Protein AF-A0A3M1BVD6-F1 (afdb_monomer_lite)

Structure (mmCIF, N/CA/C/O backbone):
data_AF-A0A3M1BVD6-F1
#
_entry.id   AF-A0A3M1BVD6-F1
#
loop_
_atom_site.group_PDB
_atom_site.id
_atom_site.type_symbol
_atom_site.label_atom_id
_atom_site.label_alt_id
_atom_site.label_comp_id
_atom_site.label_asym_id
_atom_site.label_entity_id
_atom_site.label_seq_id
_atom_site.pdbx_PDB_ins_code
_atom_site.Cartn_x
_atom_site.Cartn_y
_atom_site.Cartn_z
_atom_site.occupancy
_atom_site.B_iso_or_equiv
_atom_site.auth_seq_id
_atom_site.auth_comp_id
_atom_site.auth_asym_id
_atom_site.auth_atom_id
_atom_site.pdbx_PDB_model_num
ATOM 1 N N . MET A 1 1 ? 8.394 -18.650 10.289 1.00 48.66 1 MET A N 1
ATOM 2 C CA . MET A 1 1 ? 7.042 -18.093 10.492 1.00 48.66 1 MET A CA 1
ATOM 3 C C . MET A 1 1 ? 6.349 -18.145 9.156 1.00 48.66 1 MET A C 1
ATOM 5 O O . MET A 1 1 ? 6.814 -17.496 8.230 1.00 48.66 1 MET A O 1
ATOM 9 N N . GLU A 1 2 ? 5.322 -18.972 9.032 1.00 54.16 2 GLU A N 1
ATOM 10 C CA . GLU A 1 2 ? 4.505 -18.999 7.824 1.00 54.16 2 GLU A CA 1
ATOM 11 C C . GLU A 1 2 ? 3.611 -17.758 7.844 1.00 54.16 2 GLU A C 1
ATOM 13 O O . GLU A 1 2 ? 2.860 -17.552 8.798 1.00 54.16 2 GLU A O 1
ATOM 18 N N . GLN A 1 3 ? 3.766 -16.872 6.859 1.00 64.88 3 GLN A N 1
ATOM 19 C CA . GLN A 1 3 ? 2.851 -15.748 6.715 1.00 64.88 3 GLN A CA 1
ATOM 20 C C . GLN A 1 3 ? 1.528 -16.283 6.182 1.00 64.88 3 GLN A C 1
ATOM 22 O O . GLN A 1 3 ? 1.445 -16.766 5.056 1.00 64.88 3 GLN A O 1
ATOM 27 N N . VAL A 1 4 ? 0.493 -16.210 7.013 1.00 69.81 4 VAL A N 1
ATOM 28 C CA . VAL A 1 4 ? -0.864 -16.563 6.611 1.00 69.81 4 VAL A CA 1
ATOM 29 C C . VAL A 1 4 ? -1.365 -15.470 5.668 1.00 69.81 4 VAL A C 1
ATOM 31 O O . VAL A 1 4 ? -1.702 -14.371 6.101 1.00 69.81 4 VAL A O 1
ATOM 34 N N . VAL A 1 5 ? -1.401 -15.768 4.370 1.00 66.69 5 VAL A N 1
ATOM 35 C CA . VAL A 1 5 ? -1.982 -14.883 3.354 1.00 66.69 5 VAL A CA 1
ATOM 36 C C . VAL A 1 5 ? -3.488 -15.126 3.325 1.00 66.69 5 VAL A C 1
ATOM 38 O O . VAL A 1 5 ? -3.988 -15.957 2.569 1.00 66.69 5 VAL A O 1
ATOM 41 N N . SER A 1 6 ? -4.228 -14.434 4.190 1.00 84.94 6 SER A N 1
ATOM 42 C CA . SER A 1 6 ? -5.690 -14.403 4.114 1.00 84.94 6 SER A CA 1
ATOM 43 C C . SER A 1 6 ? -6.147 -13.242 3.242 1.00 84.94 6 SER A C 1
ATOM 45 O O . SER A 1 6 ? -5.739 -12.102 3.463 1.00 84.94 6 SER A O 1
ATOM 47 N N . MET A 1 7 ? -7.030 -13.517 2.285 1.00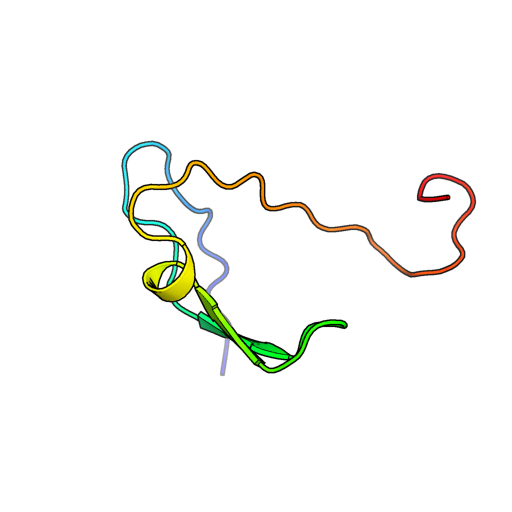 91.44 7 MET A N 1
ATOM 48 C CA . MET A 1 7 ? -7.618 -12.478 1.446 1.00 91.44 7 MET A CA 1
ATOM 49 C C . MET A 1 7 ? -8.507 -11.544 2.289 1.00 91.44 7 MET A C 1
ATOM 51 O O . MET A 1 7 ? -9.393 -12.047 2.993 1.00 91.44 7 MET A O 1
ATOM 55 N N . PRO A 1 8 ? -8.305 -10.212 2.227 1.00 92.50 8 PRO A N 1
ATOM 56 C CA . PRO A 1 8 ? -9.209 -9.255 2.853 1.00 92.50 8 PRO A CA 1
ATOM 57 C C . PRO A 1 8 ? -10.638 -9.421 2.333 1.00 92.50 8 PRO A C 1
ATOM 59 O O . PRO A 1 8 ? -10.853 -9.801 1.178 1.00 92.50 8 PRO A O 1
ATOM 62 N N . ARG A 1 9 ? -11.622 -9.139 3.185 1.00 94.38 9 ARG A N 1
ATOM 63 C CA . ARG A 1 9 ? -13.041 -9.312 2.861 1.00 94.38 9 ARG A CA 1
ATOM 64 C C . ARG A 1 9 ? -13.722 -7.965 2.691 1.00 94.38 9 ARG A C 1
ATOM 66 O O . ARG A 1 9 ? -13.435 -7.009 3.403 1.00 94.38 9 ARG A O 1
ATOM 73 N N . ILE A 1 10 ? -14.660 -7.912 1.752 1.00 95.81 10 ILE A N 1
ATOM 74 C CA . ILE A 1 10 ? -15.521 -6.744 1.560 1.00 95.81 10 ILE A CA 1
ATOM 75 C C . ILE A 1 10 ? -16.419 -6.591 2.795 1.00 95.81 10 ILE A C 1
ATOM 77 O O . ILE A 1 10 ? -17.054 -7.557 3.212 1.00 95.81 10 ILE A O 1
ATOM 81 N N . GLY A 1 11 ? -16.486 -5.377 3.346 1.00 94.94 11 GLY A N 1
ATOM 82 C CA . GLY A 1 11 ? -17.293 -5.045 4.526 1.00 94.94 11 GLY A CA 1
ATOM 83 C C . GLY A 1 11 ? -16.555 -5.171 5.862 1.00 94.94 11 GLY A C 1
ATOM 84 O O . GLY A 1 11 ? -16.994 -4.564 6.837 1.00 94.94 11 GLY A O 1
ATOM 85 N N . ASP A 1 12 ? -15.423 -5.880 5.896 1.00 95.00 12 ASP A N 1
ATOM 86 C CA . ASP A 1 12 ? -14.545 -5.921 7.067 1.00 95.00 12 ASP A CA 1
ATOM 87 C C . ASP A 1 12 ? -13.665 -4.663 7.130 1.00 95.00 12 ASP A C 1
ATOM 89 O O . ASP A 1 12 ? -13.452 -3.961 6.136 1.00 95.00 12 ASP A O 1
ATOM 93 N N . GLN A 1 13 ? -13.123 -4.379 8.316 1.00 93.19 13 GLN A N 1
ATOM 94 C CA . GLN A 1 13 ? -12.116 -3.332 8.461 1.00 93.19 13 GLN A CA 1
ATOM 95 C C . GLN A 1 13 ? -10.860 -3.688 7.660 1.00 93.19 13 GLN A C 1
ATOM 97 O O . GLN A 1 13 ? -10.408 -4.836 7.656 1.00 93.19 13 GLN A O 1
ATOM 102 N N . ALA A 1 14 ? -10.285 -2.687 6.992 1.00 94.00 14 ALA A N 1
ATOM 103 C CA . ALA A 1 14 ? -9.049 -2.876 6.252 1.00 94.00 14 ALA A CA 1
ATOM 104 C C . ALA A 1 14 ? -7.897 -3.252 7.212 1.00 94.00 14 ALA A C 1
ATOM 106 O O . ALA A 1 14 ? -7.850 -2.723 8.327 1.00 94.00 14 ALA A O 1
ATOM 107 N N . PRO A 1 15 ? -6.966 -4.139 6.811 1.00 93.75 15 PRO A N 1
ATOM 108 C CA . PRO A 1 15 ? -5.861 -4.556 7.670 1.00 93.75 15 PRO A CA 1
ATOM 109 C C . PRO A 1 15 ? -4.989 -3.372 8.087 1.00 93.75 15 PRO A C 1
ATOM 111 O O . PRO A 1 15 ? -4.572 -2.583 7.238 1.00 93.75 15 PRO A O 1
ATOM 114 N N . ALA A 1 16 ? -4.700 -3.271 9.384 1.00 95.12 16 ALA A N 1
ATOM 115 C CA . ALA A 1 16 ? -3.856 -2.209 9.907 1.00 95.12 16 ALA A CA 1
ATOM 116 C C . ALA A 1 16 ? -2.369 -2.504 9.664 1.00 95.12 16 ALA A C 1
ATOM 118 O O . ALA A 1 16 ? -1.911 -3.626 9.898 1.00 95.12 16 ALA A O 1
ATOM 119 N N . PHE A 1 17 ? -1.613 -1.500 9.220 1.00 94.44 17 PHE A N 1
ATOM 120 C CA . PHE A 1 17 ? -0.163 -1.592 9.059 1.00 94.44 17 PHE A CA 1
ATOM 121 C C . PHE A 1 17 ? 0.516 -0.224 9.151 1.00 94.44 17 PHE A C 1
ATOM 123 O O . PHE A 1 17 ? -0.082 0.810 8.856 1.00 94.44 17 PHE A O 1
ATOM 130 N N . GLU A 1 18 ? 1.800 -0.239 9.506 1.00 97.69 18 GLU A N 1
ATOM 131 C CA . GLU A 1 18 ? 2.688 0.917 9.394 1.00 97.69 18 GLU A CA 1
ATOM 132 C C . GLU A 1 18 ? 3.680 0.680 8.251 1.00 97.69 18 GLU A C 1
ATOM 134 O O . GLU A 1 18 ? 4.242 -0.411 8.127 1.00 97.69 18 GLU A O 1
ATOM 139 N N . ALA A 1 19 ? 3.882 1.677 7.390 1.00 96.56 19 ALA A N 1
ATOM 140 C CA . ALA A 1 19 ? 4.777 1.561 6.240 1.00 96.56 19 ALA A CA 1
ATOM 141 C C . ALA A 1 19 ? 5.451 2.892 5.899 1.00 96.56 19 ALA A C 1
ATOM 143 O O . ALA A 1 19 ? 4.907 3.964 6.160 1.00 96.56 19 ALA A O 1
ATOM 144 N N . GLN A 1 20 ? 6.628 2.817 5.272 1.00 98.00 20 GLN A N 1
ATOM 145 C CA . GLN A 1 20 ? 7.277 3.986 4.686 1.00 98.00 20 GLN A CA 1
ATOM 146 C C . GLN A 1 20 ? 6.756 4.235 3.275 1.00 98.00 20 GLN A C 1
ATOM 148 O O . GLN A 1 20 ? 6.727 3.324 2.450 1.00 98.00 20 GLN A O 1
ATOM 153 N N . THR A 1 21 ? 6.380 5.478 2.997 1.00 96.94 21 THR A N 1
ATOM 154 C CA . THR A 1 21 ? 5.958 5.933 1.669 1.00 96.94 21 THR A CA 1
ATOM 155 C C . THR A 1 21 ? 6.917 6.991 1.139 1.00 96.94 21 THR A C 1
ATOM 157 O O . THR A 1 21 ? 7.765 7.515 1.864 1.00 96.94 21 THR A O 1
ATOM 160 N N . THR A 1 22 ? 6.749 7.368 -0.125 1.00 97.19 22 THR A N 1
ATOM 161 C CA . THR A 1 22 ? 7.473 8.496 -0.726 1.00 97.19 22 THR A CA 1
ATOM 162 C C . THR A 1 22 ? 7.166 9.840 -0.055 1.00 97.19 22 THR A C 1
ATOM 164 O O . THR A 1 22 ? 7.954 10.770 -0.192 1.00 97.19 22 THR A O 1
ATOM 167 N N . MET A 1 23 ? 6.065 9.936 0.701 1.00 96.75 23 MET A N 1
ATOM 168 C CA . MET A 1 23 ? 5.649 11.128 1.449 1.00 96.75 23 MET A CA 1
ATOM 169 C C . MET A 1 23 ? 5.914 11.014 2.961 1.00 96.75 23 MET A C 1
ATOM 171 O O . MET A 1 23 ? 5.475 11.872 3.723 1.00 96.75 23 MET A O 1
ATOM 175 N N . GLY A 1 24 ? 6.641 9.980 3.402 1.00 97.19 24 GLY A N 1
ATOM 176 C CA . GLY A 1 24 ? 6.938 9.712 4.812 1.00 97.19 24 GLY A CA 1
ATOM 177 C C . GLY A 1 24 ? 6.205 8.488 5.381 1.00 97.19 24 GLY A C 1
ATOM 178 O O . GLY A 1 24 ? 5.560 7.748 4.631 1.00 97.19 24 GLY A O 1
ATOM 179 N N . PRO A 1 25 ? 6.333 8.232 6.695 1.00 98.12 25 PRO A N 1
ATOM 180 C CA . PRO A 1 25 ? 5.678 7.106 7.354 1.00 98.12 25 PRO A CA 1
ATOM 181 C C . PRO A 1 25 ? 4.163 7.302 7.410 1.00 98.12 25 PRO A C 1
ATOM 183 O O . PRO A 1 25 ? 3.695 8.416 7.637 1.00 98.12 25 PRO A O 1
ATOM 186 N N . ILE A 1 26 ? 3.418 6.210 7.247 1.00 97.69 26 ILE A N 1
ATOM 187 C CA . ILE A 1 26 ? 1.959 6.182 7.399 1.00 97.69 26 ILE A CA 1
ATOM 188 C C . ILE A 1 26 ? 1.523 5.061 8.345 1.00 97.69 26 ILE A C 1
ATOM 190 O O . ILE A 1 26 ? 2.173 4.014 8.418 1.00 97.69 26 ILE A O 1
ATOM 194 N N . ARG A 1 27 ? 0.380 5.262 9.001 1.00 97.81 27 ARG A N 1
ATOM 195 C CA . ARG A 1 27 ? -0.395 4.290 9.779 1.00 97.81 27 ARG A CA 1
ATOM 196 C C . ARG A 1 27 ? -1.728 4.057 9.073 1.00 97.81 27 ARG A C 1
ATOM 198 O O .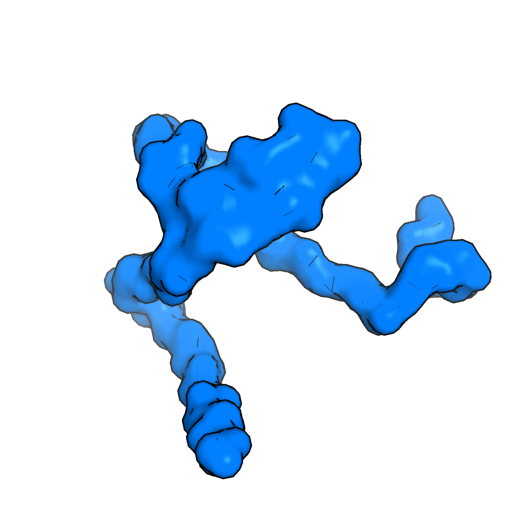 ARG A 1 27 ? -2.674 4.832 9.207 1.00 97.81 27 ARG A O 1
ATOM 205 N N . PHE A 1 28 ? -1.821 2.994 8.283 1.00 96.44 28 PHE A N 1
ATOM 206 C CA . PHE A 1 28 ? -3.044 2.655 7.560 1.00 96.44 28 PHE A CA 1
ATOM 207 C C . PHE A 1 28 ? -3.941 1.745 8.414 1.00 96.44 28 PHE A C 1
ATOM 209 O O . PHE A 1 28 ? -3.413 0.823 9.035 1.00 96.44 28 PHE A O 1
ATOM 216 N N . PRO A 1 29 ? -5.278 1.934 8.441 1.00 95.81 29 PRO A N 1
ATOM 217 C CA . PRO A 1 29 ? -6.059 3.016 7.820 1.00 95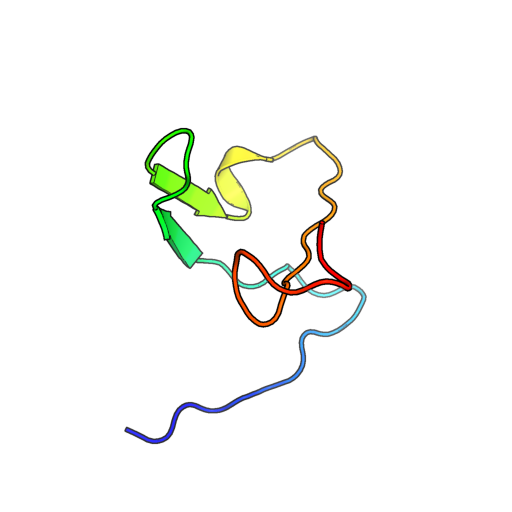.81 29 PRO A CA 1
ATOM 218 C C . PRO A 1 29 ? -6.234 4.269 8.708 1.00 95.81 29 PRO A C 1
ATOM 220 O O . PRO A 1 29 ? -6.977 5.173 8.331 1.00 95.81 29 PRO A O 1
ATOM 223 N N . GLU A 1 30 ? -5.601 4.322 9.886 1.00 97.50 30 GLU A N 1
ATOM 224 C CA . GLU A 1 30 ? -5.788 5.372 10.906 1.00 97.50 30 GLU A CA 1
ATOM 225 C C . GLU A 1 30 ? -5.581 6.799 10.376 1.00 97.50 30 GLU A C 1
ATOM 227 O O . GLU A 1 30 ? -6.416 7.668 10.627 1.00 97.50 30 GLU A O 1
ATOM 232 N N . ASP A 1 31 ? -4.532 7.028 9.586 1.00 97.19 31 ASP A N 1
ATOM 233 C CA . ASP A 1 31 ? -4.187 8.354 9.058 1.00 97.19 31 ASP A CA 1
ATOM 234 C C . ASP A 1 31 ? -5.190 8.886 8.017 1.00 97.19 31 ASP A C 1
ATOM 236 O O . ASP A 1 31 ? -5.176 10.072 7.693 1.00 97.19 31 ASP A O 1
ATOM 240 N N . PHE A 1 32 ? -6.078 8.032 7.497 1.00 96.25 32 PHE A N 1
ATOM 241 C CA . PHE A 1 32 ? -7.038 8.369 6.438 1.00 96.25 32 PHE A CA 1
ATOM 242 C C . PHE A 1 32 ? -8.499 8.325 6.912 1.00 96.25 32 PHE A C 1
ATOM 244 O O . PHE A 1 32 ? -9.427 8.216 6.104 1.00 96.25 32 PHE A O 1
ATOM 251 N N . GLN A 1 33 ? -8.738 8.388 8.225 1.00 95.31 33 GLN A N 1
ATOM 252 C CA . GLN A 1 33 ? -10.093 8.378 8.776 1.00 95.31 33 GLN A CA 1
ATOM 253 C C . GLN A 1 33 ? -10.955 9.524 8.225 1.00 95.31 33 GLN A C 1
ATOM 255 O O . GLN A 1 33 ? -10.546 10.680 8.164 1.00 95.31 33 GLN A O 1
ATOM 260 N N . GLY A 1 34 ? -12.190 9.195 7.835 1.00 96.31 34 GLY A N 1
ATOM 261 C CA . GLY A 1 34 ? -13.128 10.150 7.235 1.00 96.31 34 GLY A CA 1
ATOM 262 C C . GLY A 1 34 ? -12.921 10.392 5.736 1.00 96.31 34 GLY A C 1
ATOM 263 O O . GLY A 1 34 ? -13.690 11.146 5.140 1.00 96.31 34 GLY A O 1
ATOM 264 N N . GLN A 1 35 ? -11.939 9.737 5.110 1.00 96.81 35 GLN A N 1
ATOM 265 C CA . GLN A 1 35 ? -11.686 9.799 3.672 1.00 96.81 35 GLN A CA 1
ATOM 266 C C . GLN A 1 35 ? -11.846 8.418 3.026 1.00 96.81 35 GLN A C 1
ATOM 268 O O . GLN A 1 35 ? -11.560 7.386 3.630 1.00 96.81 35 GLN A O 1
ATOM 273 N N . TRP A 1 36 ? -12.294 8.394 1.769 1.00 96.88 36 TRP A N 1
ATOM 274 C CA . TRP A 1 36 ? -12.216 7.186 0.948 1.00 96.88 36 TRP A CA 1
ATOM 275 C C . TRP A 1 36 ? -10.794 7.025 0.412 1.00 96.88 36 TRP A C 1
ATOM 277 O O . TRP A 1 36 ? -10.205 7.992 -0.072 1.00 96.88 36 TRP A O 1
ATOM 287 N N . VAL A 1 37 ? -10.264 5.801 0.462 1.00 96.81 37 VAL A N 1
ATOM 288 C CA . VAL A 1 37 ? -8.911 5.480 -0.008 1.00 96.81 37 VAL A CA 1
ATOM 289 C C . VAL A 1 37 ? -8.969 4.400 -1.079 1.00 96.81 37 VAL A C 1
ATOM 291 O O . VAL A 1 37 ? -9.626 3.375 -0.904 1.00 96.81 37 VAL A O 1
ATOM 294 N N . 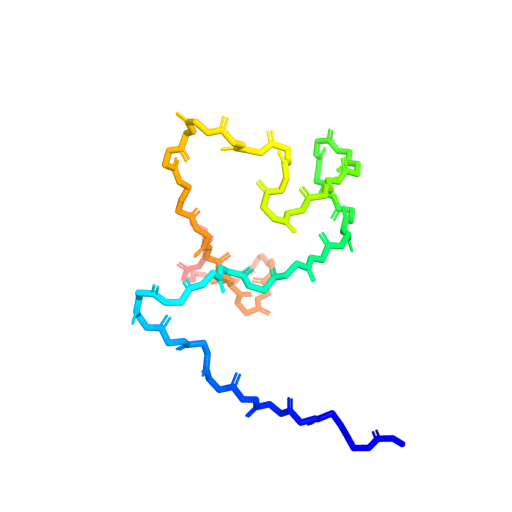VAL A 1 38 ? -8.239 4.616 -2.173 1.00 97.00 38 VAL A N 1
ATOM 295 C CA . VAL A 1 38 ? -7.956 3.590 -3.181 1.00 97.00 38 VAL A CA 1
ATOM 296 C C . VAL A 1 38 ? -6.516 3.132 -2.980 1.00 97.00 38 VAL A C 1
ATOM 298 O O . VAL A 1 38 ? -5.581 3.870 -3.279 1.00 97.00 38 VAL A O 1
ATOM 301 N N . PHE A 1 39 ? -6.344 1.923 -2.448 1.00 95.81 39 PHE A N 1
ATOM 302 C CA . PHE A 1 39 ? -5.038 1.290 -2.273 1.00 95.81 39 PHE A CA 1
ATOM 303 C C . PHE A 1 39 ? -4.797 0.292 -3.407 1.00 95.81 39 PHE A C 1
ATOM 305 O O . PHE A 1 39 ? -5.643 -0.562 -3.672 1.00 95.81 39 PHE A O 1
ATOM 312 N N . PHE A 1 40 ? -3.651 0.393 -4.073 1.00 95.75 40 PHE A N 1
ATOM 313 C CA . PHE A 1 40 ? -3.271 -0.486 -5.174 1.00 95.75 40 PHE A CA 1
ATOM 314 C C . PHE A 1 40 ? -1.788 -0.840 -5.080 1.00 95.75 40 PHE A C 1
ATOM 316 O O . PHE A 1 40 ? -1.004 -0.124 -4.459 1.00 95.75 40 PHE A O 1
ATOM 323 N N . SER A 1 41 ? -1.413 -1.955 -5.699 1.00 94.56 41 SER A N 1
ATOM 324 C CA . SER A 1 41 ? -0.024 -2.378 -5.835 1.00 94.56 41 SER A CA 1
ATOM 325 C C . SER A 1 41 ? 0.350 -2.507 -7.305 1.00 94.56 41 SER A C 1
ATOM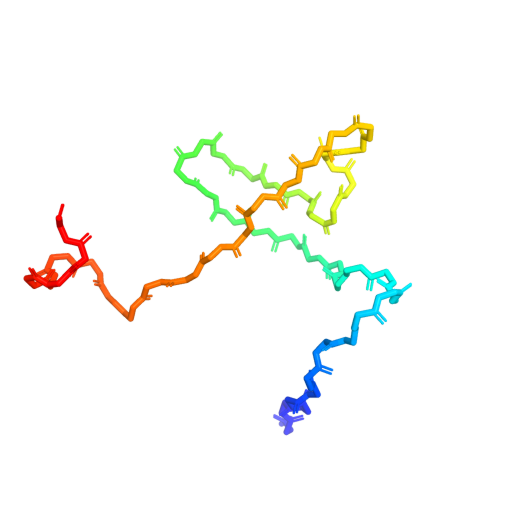 327 O O . SER A 1 41 ? -0.493 -2.757 -8.169 1.00 94.56 41 SER A O 1
ATOM 329 N N . HIS A 1 42 ? 1.640 -2.367 -7.578 1.00 94.94 42 HIS A N 1
ATOM 330 C CA . HIS A 1 42 ? 2.268 -2.701 -8.848 1.00 94.94 42 HIS A CA 1
ATOM 331 C C . HIS A 1 42 ? 3.408 -3.703 -8.599 1.00 94.94 42 HIS A C 1
ATOM 333 O O . HIS A 1 42 ? 3.933 -3.760 -7.485 1.00 94.94 42 HIS A O 1
ATOM 339 N N . PRO A 1 43 ? 3.799 -4.527 -9.592 1.00 92.62 43 PRO A N 1
ATOM 340 C CA . PRO A 1 43 ? 4.787 -5.585 -9.370 1.00 92.62 43 PRO A CA 1
ATOM 341 C C . PRO A 1 43 ? 6.197 -5.058 -9.087 1.00 92.62 43 PRO A C 1
ATOM 343 O O . PRO A 1 43 ? 6.897 -5.600 -8.236 1.00 92.62 43 PRO A O 1
ATOM 346 N N . ALA A 1 44 ? 6.622 -4.038 -9.837 1.00 92.75 44 ALA A N 1
ATOM 347 C CA . ALA A 1 44 ? 7.927 -3.403 -9.708 1.00 92.75 44 ALA A CA 1
ATOM 348 C C . ALA A 1 44 ? 7.951 -2.051 -10.435 1.00 92.75 44 ALA A C 1
ATOM 350 O O . ALA A 1 44 ? 7.293 -1.882 -11.472 1.00 92.75 44 ALA A O 1
ATOM 351 N N . ASP A 1 45 ? 8.752 -1.123 -9.914 1.00 92.06 45 ASP A N 1
ATOM 352 C CA . ASP A 1 45 ? 9.057 0.155 -10.560 1.00 92.06 45 ASP A CA 1
ATOM 353 C C . ASP A 1 45 ? 9.728 -0.062 -11.932 1.00 92.06 45 ASP A C 1
ATOM 355 O O . ASP A 1 45 ? 10.409 -1.065 -12.155 1.00 92.06 45 ASP A O 1
ATOM 359 N N . PHE A 1 46 ? 9.557 0.896 -12.851 1.00 87.81 46 PHE A N 1
ATOM 360 C CA . PHE A 1 46 ? 10.176 0.908 -14.190 1.00 87.81 46 PHE A CA 1
ATOM 361 C C . PHE A 1 46 ? 9.819 -0.290 -15.092 1.00 87.81 46 PHE A C 1
ATOM 363 O O . PHE A 1 46 ? 10.616 -0.716 -15.930 1.00 87.81 46 PHE A O 1
ATOM 370 N N . THR A 1 47 ? 8.600 -0.819 -14.957 1.00 89.94 47 THR A N 1
ATOM 371 C CA . THR A 1 47 ? 8.040 -1.831 -15.867 1.00 89.94 47 THR A CA 1
ATOM 372 C C . THR A 1 47 ? 7.028 -1.194 -16.835 1.00 89.94 47 THR A C 1
ATOM 374 O O . THR A 1 47 ? 6.265 -0.319 -16.426 1.00 89.94 47 THR A O 1
ATOM 377 N N . PRO A 1 48 ? 6.982 -1.609 -18.119 1.00 80.75 48 PRO A N 1
ATOM 378 C CA . PRO A 1 48 ? 6.303 -0.867 -19.196 1.00 80.75 48 PRO A CA 1
ATOM 379 C C . PRO A 1 48 ? 4.772 -0.803 -19.086 1.00 80.75 48 PRO A C 1
ATOM 381 O O . PRO A 1 48 ? 4.147 -0.045 -19.816 1.00 80.75 48 PRO A O 1
ATOM 384 N N . V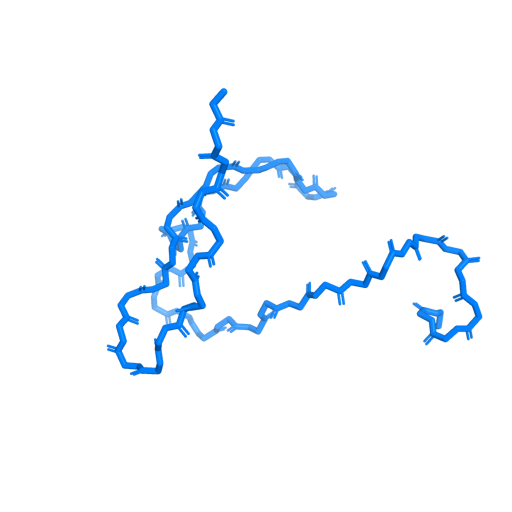AL A 1 49 ? 4.163 -1.607 -18.212 1.00 81.31 49 VAL A N 1
ATOM 385 C CA . VAL A 1 49 ? 2.715 -1.574 -17.931 1.00 81.31 49 VAL A CA 1
ATOM 386 C C . VAL A 1 49 ? 2.383 -0.599 -16.798 1.00 81.31 49 VAL A C 1
ATOM 388 O O . VAL A 1 49 ? 1.264 -0.106 -16.724 1.00 81.31 49 VAL A O 1
ATOM 391 N N . CYS A 1 50 ? 3.341 -0.338 -15.906 1.00 69.62 50 CYS A N 1
ATOM 392 C CA . CYS A 1 50 ? 3.132 0.429 -14.677 1.00 69.62 50 CYS A CA 1
ATOM 393 C C . CYS A 1 50 ? 3.608 1.890 -14.788 1.00 69.62 50 CYS A C 1
ATOM 395 O O . CYS A 1 50 ? 3.586 2.595 -13.783 1.00 69.62 50 CYS A O 1
ATOM 397 N N . THR A 1 51 ? 4.080 2.313 -15.971 1.00 63.56 51 THR A N 1
ATOM 398 C CA . THR A 1 51 ? 4.405 3.714 -16.312 1.00 63.56 51 THR A CA 1
ATOM 399 C C . THR A 1 51 ? 3.216 4.352 -17.011 1.00 63.56 51 THR A C 1
ATOM 401 O O . THR A 1 51 ? 2.896 5.512 -16.679 1.00 63.56 51 THR A O 1
#

Secondary structure (DSSP, 8-state):
-----PPP-TTSPPPPEEEEETTEEEEETGGGTTS-------S-TT-TT--

Radius of gyration: 13.76 Å; chains: 1; bounding box: 28×30×30 Å

Foldseek 3Di:
DDPPPDDDDPPDDDDWDWDADPVGIDTPPVVVPPHDDDDDDDPDPPDPVVD

Sequence (51 aa):
MEQVVSMPRIGDQAPAFEAQTTMGPIRFPEDFQGQWVVFFSHPADFTPVCT

pLDDT: mean 90.03, std 11.91, range [48.66, 98.12]